Protein AF-A0A139P4H0-F1 (afdb_monomer_lite)

Structure (mmCIF, N/CA/C/O backbone):
data_AF-A0A139P4H0-F1
#
_entry.id   AF-A0A139P4H0-F1
#
loop_
_atom_site.group_PDB
_atom_site.id
_atom_site.type_symbol
_atom_site.label_atom_id
_atom_site.label_alt_id
_atom_site.label_comp_id
_atom_site.label_asym_id
_atom_site.label_entity_id
_atom_site.label_seq_id
_atom_site.pdbx_PDB_ins_code
_atom_site.Cartn_x
_atom_site.Cartn_y
_atom_site.Cartn_z
_atom_site.occupancy
_atom_site.B_iso_or_equiv
_atom_site.auth_seq_id
_atom_site.auth_comp_id
_atom_site.auth_asym_id
_atom_site.auth_atom_id
_atom_site.pdbx_PDB_model_num
ATOM 1 N N . MET A 1 1 ? -5.893 -0.431 21.533 1.00 65.62 1 MET A N 1
ATOM 2 C CA . MET A 1 1 ? -7.188 0.0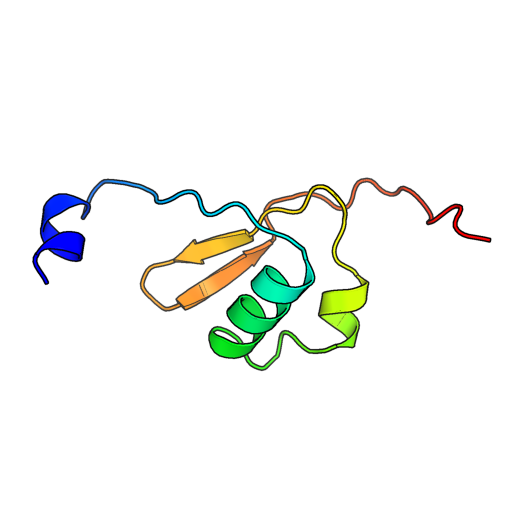30 22.074 1.00 65.62 1 MET A CA 1
ATOM 3 C C . MET A 1 1 ? -7.219 1.530 22.339 1.00 65.62 1 MET A C 1
ATOM 5 O O . MET A 1 1 ? -7.855 2.192 21.539 1.00 65.62 1 MET A O 1
ATOM 9 N N . GLU A 1 2 ? -6.505 2.108 23.316 1.00 83.06 2 GLU A N 1
ATOM 10 C CA . GLU A 1 2 ? -6.610 3.563 23.610 1.00 83.06 2 GLU A CA 1
ATOM 11 C C . GLU A 1 2 ? -6.365 4.468 22.385 1.00 83.06 2 GLU A C 1
ATOM 13 O O . GLU A 1 2 ? -7.133 5.392 22.122 1.00 83.06 2 GLU A O 1
ATOM 18 N N . LEU A 1 3 ? -5.336 4.167 21.585 1.00 79.31 3 LEU A N 1
ATOM 19 C CA . LEU A 1 3 ? -5.026 4.929 20.372 1.00 79.31 3 LEU A CA 1
ATOM 20 C C . LEU A 1 3 ? -6.098 4.755 19.278 1.00 79.31 3 LEU A C 1
ATOM 22 O O . LEU A 1 3 ? -6.450 5.706 18.592 1.00 79.31 3 LEU A O 1
ATOM 26 N N . GLU A 1 4 ? -6.634 3.548 19.112 1.00 78.44 4 GLU A N 1
ATOM 27 C CA . GLU A 1 4 ? -7.655 3.268 18.093 1.00 78.44 4 GLU A CA 1
ATOM 28 C C . GLU A 1 4 ? -8.990 3.929 18.431 1.00 78.44 4 GLU A C 1
ATOM 30 O O . GLU A 1 4 ? -9.667 4.416 17.529 1.00 78.44 4 GLU A O 1
ATOM 35 N N . GLU A 1 5 ? -9.354 3.982 19.714 1.00 85.56 5 GLU A N 1
ATOM 36 C CA . GLU A 1 5 ? -10.542 4.699 20.185 1.00 85.56 5 GLU A CA 1
ATOM 37 C C . GLU A 1 5 ? -10.358 6.212 20.046 1.00 85.56 5 GLU A C 1
ATOM 39 O O . GLU A 1 5 ? -11.192 6.881 19.428 1.00 85.56 5 GLU A O 1
ATOM 44 N N . SER A 1 6 ? -9.230 6.738 20.537 1.00 87.31 6 SER A N 1
ATOM 45 C CA . SER A 1 6 ? -8.939 8.179 20.565 1.00 87.31 6 SER A CA 1
ATOM 46 C C . SER A 1 6 ? -8.800 8.808 19.175 1.00 87.31 6 SER A C 1
ATOM 48 O O . SER A 1 6 ? -8.991 10.013 19.024 1.00 87.31 6 SER A O 1
ATOM 50 N N . TYR A 1 7 ? -8.475 8.005 18.158 1.00 86.69 7 TYR A N 1
ATOM 51 C CA . TYR A 1 7 ? -8.266 8.456 16.778 1.00 86.69 7 TYR A CA 1
ATOM 52 C C . TYR A 1 7 ? -9.168 7.723 15.776 1.00 86.69 7 TYR A C 1
ATOM 54 O O . TYR A 1 7 ? -8.869 7.681 14.582 1.00 86.69 7 TYR A O 1
ATOM 62 N N . SER A 1 8 ? -10.283 7.155 16.244 1.00 85.75 8 SER A N 1
ATOM 63 C CA . SER A 1 8 ? -11.197 6.344 15.428 1.00 85.75 8 SER A CA 1
ATOM 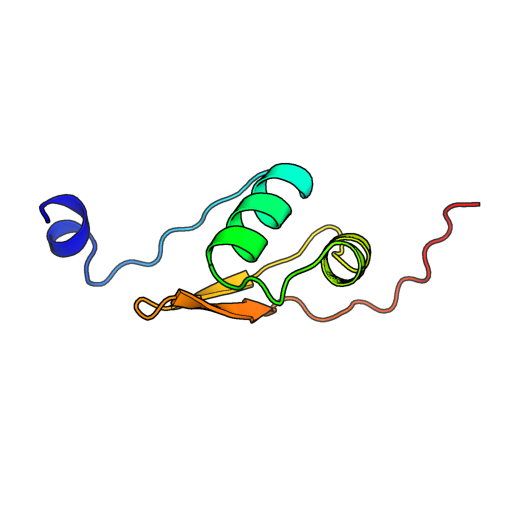64 C C . SER A 1 8 ? -11.748 7.072 14.191 1.00 85.75 8 SER A C 1
ATOM 66 O O . SER A 1 8 ? -12.005 6.409 13.177 1.00 85.75 8 SER A O 1
ATOM 68 N N . ASP A 1 9 ? -11.866 8.404 14.265 1.00 88.88 9 ASP A N 1
ATOM 69 C CA . ASP A 1 9 ? -12.337 9.332 13.228 1.00 88.88 9 ASP A CA 1
ATOM 70 C C . ASP A 1 9 ? -11.202 10.092 12.508 1.00 88.88 9 ASP A C 1
ATOM 72 O O . ASP A 1 9 ? -11.465 10.916 11.625 1.00 88.88 9 ASP A O 1
ATOM 76 N N . LYS A 1 10 ? -9.937 9.851 12.873 1.00 89.75 10 LYS A N 1
ATOM 77 C CA . LYS A 1 10 ? -8.776 10.541 12.295 1.00 89.75 10 LYS A CA 1
ATOM 78 C C . LYS A 1 10 ? -8.069 9.678 11.255 1.00 89.75 10 LYS A C 1
ATOM 80 O O . LYS A 1 10 ? -8.127 8.452 11.267 1.00 89.75 10 LYS A O 1
ATOM 85 N N . ARG A 1 11 ? -7.347 10.346 10.351 1.00 90.25 11 ARG A N 1
ATOM 86 C CA . ARG A 1 11 ? -6.376 9.707 9.454 1.00 90.25 11 ARG A CA 1
ATOM 87 C C . ARG A 1 11 ? -4.970 10.024 9.936 1.00 90.25 11 ARG A C 1
ATOM 89 O O . ARG A 1 11 ? -4.656 11.183 10.198 1.00 90.25 11 ARG A O 1
ATOM 96 N N . ILE A 1 12 ? -4.136 8.997 10.023 1.00 91.44 12 ILE A N 1
ATOM 97 C CA . ILE A 1 12 ? -2.721 9.132 10.365 1.00 91.44 12 ILE A CA 1
ATOM 98 C C . ILE A 1 12 ? -1.941 9.345 9.067 1.00 91.44 12 ILE A C 1
ATOM 100 O O . ILE A 1 12 ? -2.085 8.571 8.122 1.00 91.44 12 ILE A O 1
ATOM 104 N N . LEU A 1 13 ? -1.113 10.389 9.026 1.00 94.19 13 LEU A N 1
ATOM 105 C CA . LEU A 1 13 ? -0.137 10.594 7.960 1.00 94.19 13 LEU A CA 1
ATOM 106 C C . LEU A 1 13 ? 1.231 10.112 8.448 1.00 94.19 13 LEU A C 1
ATOM 108 O O . LEU A 1 13 ? 1.770 10.652 9.411 1.00 94.19 13 LEU A O 1
ATOM 112 N N . LEU A 1 14 ? 1.796 9.122 7.761 1.00 94.31 14 LEU A N 1
ATOM 113 C CA . LEU A 1 14 ? 3.157 8.644 7.989 1.00 94.31 14 LEU A CA 1
ATOM 114 C C . LEU A 1 14 ? 4.045 9.075 6.817 1.00 94.31 14 LEU A C 1
ATOM 116 O O . LEU A 1 14 ? 3.756 8.743 5.670 1.00 94.31 14 LEU A O 1
ATOM 120 N N . SER A 1 15 ? 5.129 9.795 7.108 1.00 96.00 15 SER A N 1
ATOM 121 C CA . SER A 1 15 ? 6.134 10.207 6.122 1.00 96.00 15 SER A CA 1
ATOM 122 C C . SER A 1 15 ? 7.483 9.579 6.459 1.00 96.00 15 SER A C 1
ATOM 124 O O . SER A 1 15 ? 7.918 9.618 7.610 1.00 96.00 15 SER A O 1
ATOM 126 N N . SER A 1 16 ? 8.132 8.966 5.469 1.00 95.81 16 SER A N 1
ATOM 127 C CA . SER A 1 16 ? 9.437 8.319 5.620 1.00 95.81 16 SER A CA 1
ATOM 128 C C . SER A 1 16 ? 10.131 8.138 4.261 1.00 95.81 16 SER A C 1
ATOM 130 O O . SER A 1 16 ? 9.645 8.604 3.231 1.00 95.81 16 SER A O 1
ATOM 132 N N . HIS A 1 17 ? 11.271 7.447 4.252 1.00 94.75 17 HIS A N 1
ATOM 133 C CA . HIS A 1 17 ? 11.992 7.058 3.042 1.00 94.75 17 HIS A CA 1
ATOM 134 C C . HIS A 1 17 ? 11.384 5.812 2.382 1.00 94.75 17 HIS A C 1
ATOM 136 O O . HIS A 1 17 ? 10.795 4.956 3.046 1.00 94.75 17 HIS A O 1
ATOM 142 N N . GLY A 1 18 ? 11.617 5.668 1.073 1.00 93.44 18 GLY A N 1
ATOM 143 C CA . GLY A 1 18 ? 11.069 4.574 0.264 1.00 93.44 18 GLY A CA 1
ATOM 144 C C . GLY A 1 18 ? 11.426 3.168 0.756 1.00 93.44 18 GLY A C 1
ATOM 145 O O . GLY A 1 18 ? 10.626 2.258 0.583 1.00 93.44 18 GLY A O 1
ATOM 146 N N . ASN A 1 19 ? 12.573 2.972 1.417 1.00 94.88 19 ASN A N 1
ATOM 147 C CA . ASN A 1 19 ? 12.949 1.660 1.964 1.00 94.88 19 ASN A CA 1
ATOM 148 C C . ASN A 1 19 ? 12.019 1.232 3.105 1.00 94.88 19 ASN A C 1
ATOM 150 O O . ASN A 1 19 ? 11.498 0.121 3.086 1.00 94.88 19 ASN A O 1
ATOM 154 N N . LEU A 1 20 ? 11.788 2.115 4.087 1.00 96.00 20 LEU A N 1
ATOM 155 C CA . LEU A 1 20 ? 10.925 1.793 5.226 1.00 96.00 20 LEU A CA 1
ATOM 156 C C . LEU A 1 20 ? 9.471 1.636 4.780 1.00 96.00 20 LEU A C 1
ATOM 158 O O . LEU A 1 20 ? 8.804 0.693 5.195 1.00 96.00 20 LEU A O 1
ATOM 162 N N . ILE A 1 21 ? 9.006 2.527 3.898 1.00 96.00 21 ILE A N 1
ATOM 163 C CA . ILE A 1 21 ? 7.673 2.418 3.300 1.00 96.00 21 ILE A CA 1
ATOM 164 C C . ILE A 1 21 ? 7.538 1.093 2.540 1.00 96.00 21 ILE A C 1
ATOM 166 O O . ILE A 1 21 ? 6.560 0.389 2.749 1.00 96.00 21 ILE A O 1
ATOM 170 N N . GLY A 1 22 ? 8.532 0.697 1.740 1.00 95.88 22 GLY A N 1
ATOM 171 C CA . GLY A 1 22 ? 8.528 -0.579 1.020 1.00 95.88 22 GLY A CA 1
ATOM 172 C C . GLY A 1 22 ? 8.412 -1.800 1.936 1.00 95.88 22 GLY A C 1
ATOM 173 O O . GLY A 1 22 ? 7.585 -2.671 1.682 1.00 95.88 22 GLY A O 1
ATOM 174 N N . ILE A 1 23 ? 9.180 -1.839 3.031 1.00 96.81 23 ILE A N 1
ATOM 175 C CA . ILE A 1 23 ? 9.103 -2.922 4.028 1.00 96.81 23 ILE A CA 1
ATOM 176 C C . ILE A 1 23 ? 7.712 -2.970 4.675 1.00 96.81 23 ILE A C 1
ATOM 178 O O . ILE A 1 23 ? 7.145 -4.049 4.838 1.00 96.81 23 ILE A O 1
ATOM 182 N N . LEU A 1 24 ? 7.148 -1.811 5.025 1.00 96.31 24 LEU A N 1
ATOM 183 C CA . LEU A 1 24 ? 5.827 -1.727 5.646 1.00 96.31 24 LEU A CA 1
ATOM 184 C C . LEU A 1 24 ? 4.715 -2.180 4.687 1.00 96.31 24 LEU A C 1
ATOM 186 O O . LEU A 1 24 ? 3.825 -2.926 5.086 1.00 96.31 24 LEU A O 1
ATOM 190 N N . LEU A 1 25 ? 4.783 -1.758 3.422 1.00 96.19 25 LEU A N 1
ATOM 191 C CA . LEU A 1 25 ? 3.832 -2.169 2.390 1.00 96.19 25 LEU A CA 1
ATOM 192 C C . LEU A 1 25 ? 3.923 -3.673 2.124 1.00 96.19 25 LEU A C 1
ATOM 194 O O . LEU A 1 25 ? 2.883 -4.312 2.043 1.00 96.19 25 LEU A O 1
ATOM 198 N N . HIS A 1 26 ? 5.130 -4.246 2.081 1.00 9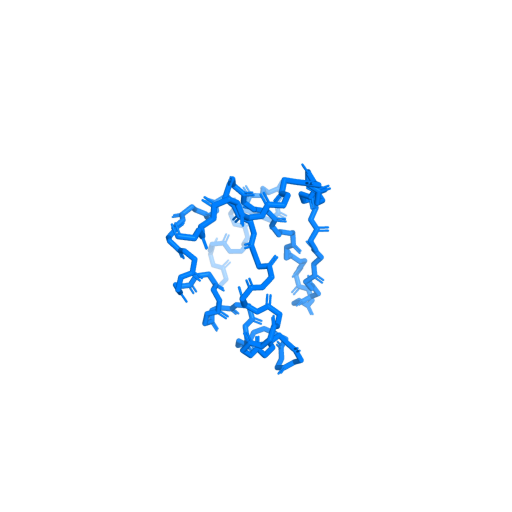6.25 26 HIS A N 1
ATOM 199 C CA . HIS A 1 26 ? 5.326 -5.693 1.954 1.00 96.25 26 HIS A CA 1
ATOM 200 C C . HIS A 1 26 ? 4.751 -6.479 3.143 1.00 96.25 26 HIS A C 1
ATOM 202 O O . HIS A 1 26 ? 4.190 -7.556 2.966 1.00 96.25 26 HIS A O 1
ATOM 208 N N . TYR A 1 27 ? 4.877 -5.944 4.362 1.00 95.88 27 TYR A N 1
ATOM 209 C CA . TYR A 1 27 ? 4.306 -6.565 5.559 1.00 95.88 27 TYR A CA 1
ATOM 210 C C . TYR A 1 27 ? 2.768 -6.598 5.526 1.00 95.88 27 TYR A C 1
ATOM 212 O O . TYR A 1 27 ? 2.169 -7.575 5.969 1.00 95.88 27 TYR A O 1
ATOM 220 N N . LEU A 1 28 ? 2.130 -5.544 5.005 1.00 94.75 28 LEU A N 1
ATOM 221 C CA . LEU A 1 28 ? 0.667 -5.442 4.902 1.00 94.75 28 LEU A CA 1
ATOM 222 C C . LEU A 1 28 ? 0.102 -6.196 3.691 1.00 94.75 28 LEU A C 1
ATOM 224 O O . LEU A 1 28 ? -0.969 -6.789 3.773 1.00 94.75 28 LEU A O 1
ATOM 228 N N . ASP A 1 29 ? 0.827 -6.178 2.577 1.00 94.25 29 ASP A N 1
ATOM 229 C CA . ASP A 1 29 ? 0.500 -6.862 1.333 1.00 94.25 29 ASP A CA 1
ATOM 230 C C . ASP A 1 29 ? 1.770 -7.531 0.800 1.00 94.25 29 ASP A C 1
ATOM 232 O O . ASP A 1 29 ? 2.613 -6.893 0.169 1.00 94.25 29 ASP A O 1
ATOM 236 N N . SER A 1 30 ? 1.895 -8.844 1.001 1.00 94.00 30 SER A N 1
ATOM 237 C CA . SER A 1 30 ? 3.068 -9.603 0.550 1.00 94.00 30 SER A CA 1
ATOM 238 C C . SER A 1 30 ? 3.238 -9.613 -0.974 1.00 94.00 30 SER A C 1
ATOM 240 O O . SER A 1 30 ? 4.308 -9.975 -1.462 1.00 94.00 30 SER A O 1
ATOM 242 N N . SER A 1 31 ? 2.206 -9.229 -1.740 1.00 94.25 31 SER A N 1
ATOM 243 C CA . SER A 1 31 ? 2.322 -9.027 -3.190 1.00 94.25 31 SER A CA 1
ATOM 244 C C . SER A 1 31 ? 3.057 -7.732 -3.551 1.00 94.25 31 SER A C 1
ATOM 246 O O . SER A 1 31 ? 3.459 -7.562 -4.703 1.00 94.25 31 SER A O 1
ATOM 248 N N . PHE A 1 32 ? 3.263 -6.824 -2.588 1.00 95.44 32 PHE A N 1
ATOM 249 C CA . PHE A 1 32 ? 4.178 -5.693 -2.700 1.00 95.44 32 PHE A CA 1
ATOM 250 C C . PHE A 1 32 ? 5.629 -6.178 -2.616 1.00 95.44 32 PHE A C 1
ATOM 252 O O . PHE A 1 32 ? 6.256 -6.173 -1.561 1.00 95.44 32 PHE A O 1
ATOM 259 N N . ASP A 1 33 ? 6.146 -6.665 -3.739 1.00 95.69 33 ASP A N 1
ATOM 260 C CA . ASP A 1 33 ? 7.486 -7.232 -3.856 1.00 95.69 33 ASP A CA 1
ATOM 261 C C . ASP A 1 33 ? 8.547 -6.199 -4.284 1.00 95.69 33 ASP A C 1
ATOM 263 O O . ASP A 1 33 ? 8.302 -4.994 -4.407 1.00 95.69 33 ASP A O 1
ATOM 267 N N . TYR A 1 34 ? 9.767 -6.687 -4.513 1.00 95.81 34 TYR A N 1
ATOM 268 C CA . TYR A 1 34 ? 10.896 -5.867 -4.944 1.00 95.81 34 TYR A CA 1
ATOM 269 C C . TYR A 1 34 ? 10.647 -5.128 -6.269 1.00 95.81 34 TYR A C 1
ATOM 271 O O . TYR A 1 34 ? 11.107 -3.995 -6.437 1.00 95.81 34 TYR A O 1
ATOM 279 N N . GLU A 1 35 ? 9.918 -5.731 -7.210 1.00 95.69 35 GLU A N 1
ATOM 280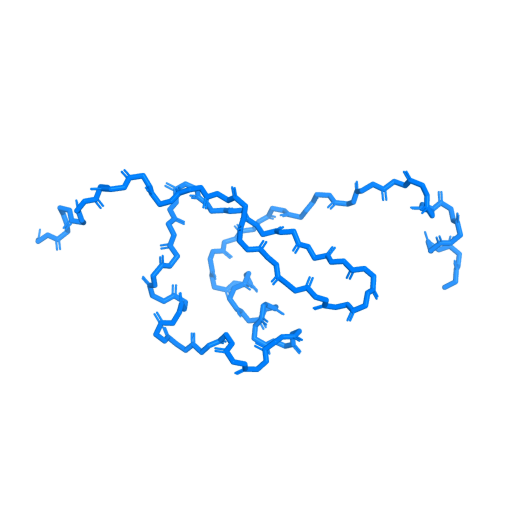 C CA . GLU A 1 35 ? 9.626 -5.096 -8.496 1.00 95.69 35 GLU A CA 1
ATOM 281 C C . GLU A 1 35 ? 8.663 -3.924 -8.321 1.00 95.69 35 GLU A C 1
ATOM 283 O O . GLU A 1 35 ? 8.902 -2.846 -8.871 1.00 95.69 35 GLU A O 1
ATOM 288 N N . ARG A 1 36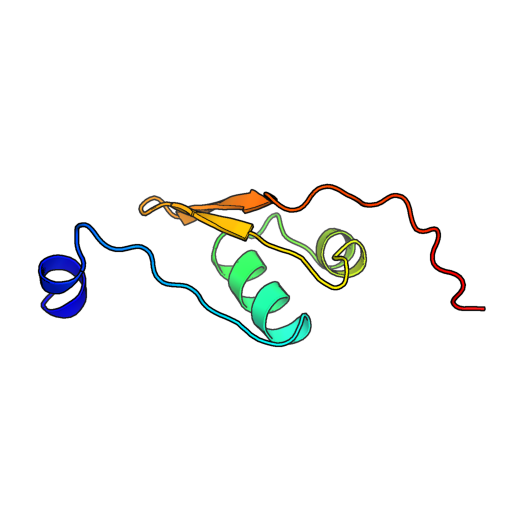 ? 7.632 -4.084 -7.486 1.00 94.00 36 ARG A N 1
ATOM 289 C CA . ARG A 1 36 ? 6.730 -2.979 -7.133 1.00 94.00 36 ARG A CA 1
ATOM 290 C C . ARG A 1 36 ? 7.439 -1.880 -6.345 1.00 94.00 36 ARG A C 1
ATOM 292 O O . ARG A 1 36 ? 7.215 -0.704 -6.623 1.00 94.00 36 ARG A O 1
ATOM 299 N N . TRP A 1 37 ? 8.339 -2.236 -5.425 1.00 94.88 37 TRP A N 1
ATOM 300 C CA . TRP A 1 37 ? 9.156 -1.258 -4.699 1.00 94.88 37 TRP A CA 1
ATOM 301 C C . TRP A 1 37 ? 10.016 -0.406 -5.645 1.00 94.88 37 TRP A C 1
ATOM 303 O O . TRP A 1 37 ? 10.050 0.817 -5.515 1.00 94.88 37 TRP A O 1
ATOM 313 N N . LYS A 1 38 ? 10.651 -1.018 -6.654 1.00 94.19 38 LYS A N 1
ATOM 314 C CA . LYS A 1 38 ? 11.433 -0.285 -7.668 1.00 94.19 38 LYS A CA 1
ATOM 315 C C . LYS A 1 38 ? 10.599 0.696 -8.500 1.00 94.19 38 LYS A C 1
ATOM 317 O O . LYS A 1 38 ? 11.158 1.654 -9.027 1.00 94.19 38 LYS A O 1
ATOM 322 N N . GLN A 1 39 ? 9.295 0.456 -8.635 1.00 92.88 39 GLN A N 1
ATOM 323 C CA . GLN A 1 39 ? 8.359 1.305 -9.385 1.00 92.88 39 GLN A CA 1
ATOM 324 C C . GLN A 1 39 ? 7.781 2.461 -8.548 1.00 92.88 39 GLN A C 1
ATOM 326 O O . GLN A 1 39 ? 6.996 3.268 -9.058 1.00 92.88 39 GLN A O 1
ATOM 331 N N . MET A 1 40 ? 8.150 2.561 -7.267 1.00 92.81 40 MET A N 1
ATOM 332 C CA . MET A 1 40 ? 7.777 3.703 -6.438 1.00 92.81 40 MET A CA 1
ATOM 333 C C . MET A 1 40 ? 8.386 5.000 -6.982 1.00 92.81 40 MET A C 1
ATOM 335 O O . MET A 1 40 ? 9.521 5.032 -7.463 1.00 92.81 40 MET A O 1
ATOM 339 N N . THR A 1 41 ? 7.632 6.090 -6.869 1.00 92.00 41 THR A N 1
ATOM 340 C CA . THR A 1 41 ? 8.062 7.430 -7.295 1.00 92.00 41 THR A CA 1
ATOM 341 C C . THR A 1 41 ? 8.536 8.267 -6.108 1.00 92.00 41 THR A C 1
ATOM 343 O O . THR A 1 41 ? 8.429 7.870 -4.949 1.00 92.00 41 THR A O 1
ATOM 346 N N . PHE A 1 42 ? 9.077 9.455 -6.378 1.00 88.00 42 PHE A N 1
ATOM 347 C CA . PHE A 1 42 ? 9.292 10.462 -5.343 1.00 88.00 42 PHE A CA 1
ATOM 348 C C . PHE A 1 42 ? 8.644 11.790 -5.770 1.00 88.00 42 PHE A C 1
ATOM 350 O O . PHE A 1 42 ? 9.093 12.375 -6.756 1.00 88.00 42 PHE A O 1
ATOM 357 N N . PRO A 1 43 ? 7.608 12.278 -5.060 1.00 91.19 43 PRO A N 1
ATOM 358 C CA . PRO A 1 43 ? 6.918 11.623 -3.944 1.00 91.19 43 PRO A CA 1
ATOM 359 C C . PRO A 1 43 ? 6.071 10.418 -4.395 1.00 91.19 43 PRO A C 1
ATOM 361 O O . PRO A 1 43 ? 5.746 10.266 -5.573 1.00 91.19 43 PRO A O 1
ATOM 364 N N . ASP A 1 44 ? 5.677 9.584 -3.435 1.00 94.25 44 ASP A N 1
ATOM 365 C CA . ASP A 1 44 ? 4.652 8.552 -3.610 1.00 94.25 44 ASP A CA 1
ATOM 366 C C . ASP A 1 44 ? 3.727 8.543 -2.392 1.00 94.25 44 ASP A C 1
ATOM 368 O O . ASP A 1 44 ? 4.124 8.960 -1.301 1.00 94.25 44 ASP A O 1
ATOM 372 N N . CYS A 1 45 ? 2.481 8.116 -2.574 1.00 95.69 45 CYS A N 1
ATOM 373 C CA . CYS A 1 45 ? 1.471 8.1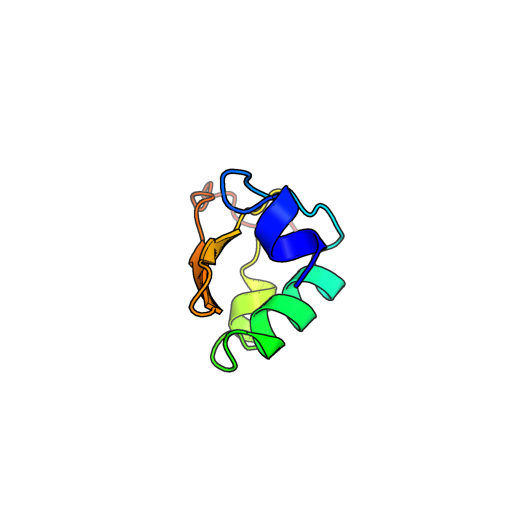23 -1.519 1.00 95.69 45 CYS A CA 1
ATOM 374 C C . CYS A 1 45 ? 0.586 6.884 -1.611 1.00 95.69 45 CYS A C 1
ATOM 376 O O . CYS A 1 45 ? 0.025 6.572 -2.666 1.00 95.69 45 CYS A O 1
ATOM 378 N N . PHE A 1 46 ? 0.404 6.242 -0.461 1.00 95.50 46 PHE A N 1
ATOM 379 C CA . PHE A 1 46 ? -0.413 5.050 -0.291 1.00 95.50 46 PHE A CA 1
ATOM 380 C C . PHE A 1 46 ? -1.457 5.309 0.789 1.00 95.50 46 PHE A C 1
ATOM 382 O O . PHE A 1 46 ? -1.164 5.901 1.827 1.00 95.50 46 PHE A O 1
ATOM 389 N N . LEU A 1 47 ? -2.680 4.867 0.527 1.00 95.94 47 LEU A N 1
ATOM 390 C CA . LEU A 1 47 ? -3.762 4.824 1.491 1.00 95.94 47 LEU A CA 1
ATOM 391 C C . LEU A 1 47 ? -3.884 3.392 2.009 1.00 95.94 47 LEU A C 1
ATOM 393 O O . LEU A 1 47 ? -4.025 2.462 1.216 1.00 95.94 47 LEU A O 1
ATOM 397 N N . ILE A 1 48 ? -3.825 3.248 3.330 1.00 94.81 48 ILE A N 1
ATOM 398 C CA . ILE A 1 48 ? -3.995 1.981 4.039 1.00 94.81 48 ILE A CA 1
ATOM 399 C C . ILE A 1 48 ? -5.313 2.070 4.809 1.00 94.81 48 ILE A C 1
ATOM 401 O O . ILE A 1 48 ? -5.510 3.006 5.588 1.00 94.81 48 ILE A O 1
ATOM 405 N N . GLU A 1 49 ? -6.223 1.134 4.557 1.00 92.56 49 GLU A N 1
ATOM 406 C CA . GLU A 1 49 ? -7.501 1.025 5.268 1.00 92.56 49 GLU A CA 1
ATOM 407 C C . GLU A 1 49 ? -7.360 0.155 6.532 1.00 92.56 49 GLU A C 1
ATOM 409 O O . GLU A 1 49 ? -6.373 -0.559 6.715 1.00 92.56 49 GLU A O 1
ATOM 414 N N . LYS A 1 50 ? -8.356 0.199 7.429 1.00 86.88 50 LYS A N 1
ATOM 415 C CA . LYS A 1 50 ? -8.328 -0.557 8.701 1.00 86.88 50 LYS A CA 1
ATOM 416 C C . LYS A 1 50 ? -8.284 -2.081 8.512 1.00 86.88 50 LYS A C 1
ATOM 418 O O . LYS A 1 50 ? -7.840 -2.782 9.411 1.00 86.88 50 LYS A O 1
ATOM 423 N N . ASP A 1 51 ? -8.724 -2.582 7.362 1.00 90.19 51 ASP A N 1
ATOM 424 C CA . ASP A 1 51 ? -8.656 -3.998 6.976 1.00 90.19 51 ASP A CA 1
ATOM 425 C C . ASP A 1 51 ? -7.318 -4.383 6.311 1.00 90.19 51 ASP A C 1
ATOM 427 O O . ASP A 1 51 ? -7.212 -5.450 5.713 1.00 90.19 51 ASP A O 1
ATOM 431 N N . ALA A 1 52 ? -6.306 -3.513 6.416 1.00 88.50 52 ALA A N 1
ATOM 432 C CA . ALA A 1 52 ? -4.990 -3.623 5.788 1.00 88.50 52 ALA A CA 1
ATOM 433 C C . ALA A 1 52 ? -4.985 -3.534 4.251 1.00 88.50 52 ALA A C 1
ATOM 435 O O . ALA A 1 52 ? -3.936 -3.726 3.635 1.00 88.50 52 ALA A O 1
ATOM 436 N N . THR A 1 53 ? -6.099 -3.160 3.612 1.00 93.44 53 THR A N 1
ATOM 437 C CA . THR A 1 53 ? -6.112 -2.910 2.166 1.00 93.44 53 THR A CA 1
ATOM 438 C C . THR A 1 53 ? -5.195 -1.740 1.812 1.00 93.44 53 THR A C 1
ATOM 440 O O . THR A 1 53 ? -5.358 -0.627 2.318 1.00 93.44 53 THR A O 1
ATOM 443 N N . VAL A 1 54 ? -4.264 -1.976 0.887 1.00 94.75 54 VAL A N 1
ATOM 444 C CA . VAL A 1 54 ? -3.300 -0.984 0.398 1.00 94.75 54 VAL A CA 1
ATOM 445 C C . VAL A 1 54 ? -3.722 -0.469 -0.979 1.00 94.75 54 VAL A C 1
ATOM 447 O O . VAL A 1 54 ? -3.954 -1.245 -1.906 1.00 94.75 54 VAL A O 1
ATOM 450 N N . ARG A 1 55 ? -3.781 0.857 -1.154 1.00 94.69 55 ARG A N 1
ATOM 451 C CA . ARG A 1 55 ? -4.040 1.502 -2.453 1.00 94.69 55 ARG A CA 1
ATOM 452 C C . ARG A 1 55 ? -3.044 2.622 -2.717 1.00 94.69 55 ARG A C 1
ATOM 454 O O . ARG A 1 55 ? -2.928 3.547 -1.919 1.00 94.69 55 ARG A O 1
ATOM 461 N N . ARG A 1 56 ? -2.365 2.592 -3.865 1.00 94.25 56 ARG A N 1
ATOM 462 C CA . ARG A 1 56 ? -1.552 3.726 -4.331 1.00 94.25 56 ARG A CA 1
ATOM 463 C C . ARG A 1 56 ? -2.484 4.852 -4.786 1.00 94.25 56 ARG A C 1
ATOM 465 O O . ARG A 1 56 ? -3.345 4.630 -5.634 1.00 94.25 56 ARG A O 1
ATOM 472 N N . ILE A 1 57 ? -2.339 6.038 -4.198 1.00 94.88 57 ILE A N 1
ATOM 473 C CA . ILE A 1 57 ? -3.182 7.212 -4.492 1.00 94.88 57 ILE A CA 1
ATOM 474 C C . ILE A 1 57 ? -2.428 8.304 -5.255 1.00 94.88 57 ILE A C 1
ATOM 476 O O . ILE A 1 57 ? -3.060 9.162 -5.872 1.00 94.88 57 ILE A O 1
ATOM 480 N N . MET A 1 58 ? -1.092 8.270 -5.244 1.00 91.00 58 MET A N 1
ATOM 481 C CA . MET A 1 58 ? -0.287 9.116 -6.119 1.00 91.00 58 MET A CA 1
ATOM 482 C C . MET A 1 58 ? -0.352 8.571 -7.546 1.00 91.00 58 MET A C 1
ATOM 484 O O . MET A 1 58 ? -0.154 7.377 -7.775 1.00 91.00 58 MET A O 1
ATOM 488 N N . ARG A 1 59 ? -0.653 9.444 -8.511 1.00 78.88 59 ARG A N 1
ATOM 489 C CA . ARG A 1 59 ? -0.613 9.082 -9.930 1.00 78.88 59 ARG A CA 1
ATOM 490 C C . ARG A 1 59 ? 0.831 8.978 -10.388 1.00 78.88 59 ARG A C 1
ATOM 492 O O . ARG A 1 59 ? 1.678 9.762 -9.967 1.00 78.88 59 ARG A O 1
ATOM 499 N N . ASP A 1 60 ? 1.077 8.034 -11.285 1.00 71.19 60 ASP A N 1
ATOM 500 C CA . ASP A 1 60 ? 2.370 7.923 -11.934 1.00 71.19 60 ASP A CA 1
ATOM 501 C C . ASP A 1 60 ? 2.559 9.143 -12.845 1.00 71.19 60 ASP A C 1
ATOM 503 O O . ASP A 1 60 ? 1.863 9.305 -13.851 1.00 71.19 60 ASP A O 1
ATOM 507 N N . ASN A 1 61 ? 3.449 10.054 -12.459 1.00 62.28 61 ASN A N 1
ATOM 508 C CA . ASN A 1 61 ? 3.656 11.323 -13.157 1.00 62.28 61 ASN A CA 1
ATOM 509 C C . ASN A 1 61 ? 4.581 11.170 -14.371 1.00 62.28 61 ASN A C 1
ATOM 511 O O . ASN A 1 61 ? 5.320 12.098 -14.673 1.00 62.28 61 ASN A O 1
ATOM 515 N N . GLY A 1 62 ? 4.590 10.011 -15.041 1.00 55.62 62 GLY A N 1
ATOM 516 C CA . GLY A 1 62 ? 5.190 9.796 -16.366 1.00 55.62 62 GLY A CA 1
ATOM 517 C C . GLY A 1 62 ? 6.658 10.204 -16.556 1.00 55.62 62 GLY A C 1
ATOM 518 O O . GLY A 1 62 ? 7.150 10.148 -17.684 1.00 55.62 62 GLY A O 1
ATOM 519 N N . HIS A 1 63 ? 7.372 10.615 -15.506 1.00 53.00 63 HIS A N 1
ATOM 520 C CA . HIS A 1 63 ? 8.759 11.023 -15.596 1.00 53.00 63 HIS A CA 1
ATOM 521 C C . HIS A 1 63 ? 9.589 9.764 -15.783 1.00 53.00 63 HIS A C 1
ATOM 523 O O . HIS A 1 63 ? 9.954 9.076 -14.829 1.00 53.00 63 HIS A O 1
ATOM 529 N N . LYS A 1 64 ? 9.862 9.464 -17.058 1.00 46.50 64 LYS A N 1
ATOM 530 C CA . LYS A 1 64 ? 10.955 8.587 -17.453 1.00 46.50 64 LYS A CA 1
ATOM 531 C C . LYS A 1 64 ? 12.167 8.992 -16.629 1.00 46.50 64 LYS A C 1
ATOM 533 O O . LYS A 1 64 ? 12.553 10.154 -16.577 1.00 46.50 64 LYS A O 1
ATOM 538 N N . ASN A 1 65 ? 12.672 8.006 -15.915 1.00 49.25 65 ASN A N 1
ATOM 539 C CA . ASN A 1 65 ? 13.821 8.114 -15.058 1.00 49.25 65 ASN A CA 1
ATOM 540 C C . ASN A 1 65 ? 15.032 8.517 -15.917 1.00 49.25 65 ASN A C 1
ATOM 542 O O . ASN A 1 65 ? 15.669 7.645 -16.499 1.00 49.25 65 ASN A O 1
ATOM 546 N N . ASP A 1 66 ? 15.361 9.809 -15.982 1.00 48.88 66 ASP A N 1
ATOM 547 C CA . ASP A 1 66 ? 16.634 10.321 -16.519 1.00 48.88 66 ASP A CA 1
ATOM 548 C C . ASP A 1 66 ? 17.783 10.029 -15.530 1.00 48.88 66 ASP A C 1
ATOM 550 O O . ASP A 1 66 ? 18.585 10.891 -15.181 1.00 48.88 66 ASP A O 1
ATOM 554 N N . ARG A 1 67 ? 17.839 8.796 -15.016 1.00 48.69 67 ARG A N 1
ATOM 555 C CA . ARG A 1 67 ? 19.000 8.263 -14.303 1.00 48.69 67 ARG A CA 1
ATOM 556 C C . ARG A 1 67 ? 19.745 7.358 -15.274 1.00 48.69 67 ARG A C 1
ATOM 558 O O . ARG A 1 67 ? 19.538 6.145 -15.273 1.00 48.69 67 ARG A O 1
ATOM 565 N N . ASN A 1 68 ? 20.549 8.002 -16.118 1.00 36.69 68 ASN A N 1
ATOM 566 C CA . ASN A 1 68 ? 21.697 7.409 -16.797 1.00 36.69 68 ASN A CA 1
ATOM 567 C C . ASN A 1 68 ? 22.965 7.912 -16.103 1.00 36.69 68 ASN A C 1
ATOM 569 O O . ASN A 1 68 ? 23.021 9.137 -15.849 1.00 36.69 68 ASN A O 1
#

Sequence (68 aa):
MELEESYSDKRILLSSHGNLIGILLHYLDSSFDYERWKQMTFPDCFLIEKDATVRRIMRDNGHKNDRN

Organism: Streptococcus oralis (NCBI:txid1303)

Foldseek 3Di:
DVVCVVQVVHDDDDDDDLVVVLVVLCVLPVVSDPVVSVQQDVVWDWDADPNSDIDTPDDDPPPDPPPD

pLDDT: mean 86.66, std 14.75, range [36.69, 96.81]

Secondary structure (DSSP, 8-state):
-HHHHHTTT--------HHHHHHHHHHH-TT--HHHHHT--SS--EEE-TT--EEE-S----------

Radius of gyration: 14.13 Å; chains: 1; bounding box: 34×21×41 Å